Protein AF-A0AA38PSG7-F1 (afdb_monomer_lite)

Foldseek 3Di:
DQDADDCVPVVCQQAAQNPPPPDVQFFPQDWDAQDVVVVRDIDTDGFTRHPQGVQCRDDDDDDPGRVSYHDVDDDPDDQVVQVVVCVVVVHCCSGPVNCQVVQQQAFAEDEDPVNDDCVPQDDPVSGHRHHDDYDYGDPDPPPDPDPDDD

InterPro domains:
  IPR012132 Glucose-methanol-choline oxidoreductase [PTHR11552] (15-138)
  IPR036188 FAD/NAD(P)-binding domain superfamily [G3DSA:3.50.50.60] (9-109)
  IPR036188 FAD/NAD(P)-binding domain superfamily [SSF51905] (22-139)

Organism: NCBI:txid2804962

Structure (mmCIF, N/CA/C/O backbone):
data_AF-A0AA38PSG7-F1
#
_entry.id   AF-A0AA38PSG7-F1
#
loop_
_atom_site.group_PDB
_atom_site.id
_atom_site.type_symbol
_atom_site.label_atom_id
_atom_site.label_alt_id
_atom_site.label_comp_id
_atom_site.label_asym_id
_atom_site.label_entity_id
_atom_site.label_seq_id
_atom_site.pdbx_PDB_ins_code
_atom_site.Cartn_x
_atom_site.Cartn_y
_atom_site.Cartn_z
_atom_site.occupancy
_atom_site.B_iso_or_equiv
_atom_site.auth_seq_id
_atom_site.auth_comp_id
_atom_site.auth_asym_id
_atom_site.auth_atom_id
_atom_site.pdbx_PDB_model_num
ATOM 1 N N . MET A 1 1 ? -14.609 24.361 10.067 1.00 33.38 1 MET A N 1
ATOM 2 C CA . MET A 1 1 ? -13.670 24.817 9.022 1.00 33.38 1 MET A CA 1
ATOM 3 C C . MET A 1 1 ? -12.431 23.938 9.115 1.00 33.38 1 MET A C 1
ATOM 5 O O . MET A 1 1 ? -11.742 24.014 10.121 1.00 33.38 1 MET A O 1
ATOM 9 N N . ILE A 1 2 ? -12.222 23.025 8.164 1.00 42.72 2 ILE A N 1
ATOM 10 C CA . ILE A 1 2 ? -11.020 22.176 8.109 1.00 42.72 2 ILE A CA 1
ATOM 11 C C . ILE A 1 2 ? -9.947 23.012 7.408 1.00 42.72 2 ILE A C 1
ATOM 13 O O . ILE A 1 2 ? -10.108 23.338 6.235 1.00 42.72 2 ILE A O 1
ATOM 17 N N . ILE A 1 3 ? -8.906 23.420 8.132 1.00 49.81 3 ILE A N 1
ATOM 18 C CA . ILE A 1 3 ? -7.758 24.120 7.546 1.00 49.81 3 ILE A CA 1
ATOM 19 C C . ILE A 1 3 ? -6.796 23.039 7.056 1.00 49.81 3 ILE A C 1
ATOM 21 O O . ILE A 1 3 ? -6.214 22.320 7.862 1.00 49.81 3 ILE A O 1
ATOM 25 N N . VAL A 1 4 ? -6.675 22.895 5.738 1.00 54.28 4 VAL A N 1
ATOM 26 C CA . VAL A 1 4 ? -5.640 22.063 5.114 1.00 54.28 4 VAL A CA 1
ATOM 27 C C . VAL A 1 4 ? -4.431 22.960 4.873 1.00 54.28 4 VAL A C 1
ATOM 29 O O . VAL A 1 4 ? -4.540 23.957 4.158 1.00 54.28 4 VAL A O 1
ATOM 32 N N . CYS A 1 5 ? -3.295 22.639 5.489 1.00 54.25 5 CYS A N 1
ATOM 33 C CA . CYS A 1 5 ? -2.063 23.407 5.313 1.00 54.25 5 CYS A CA 1
ATOM 34 C C . CYS A 1 5 ? -1.356 23.018 4.003 1.00 54.25 5 CYS A C 1
ATOM 36 O O . CYS A 1 5 ? -1.289 21.838 3.650 1.00 54.25 5 CYS A O 1
ATOM 38 N N . SER A 1 6 ? -0.810 24.016 3.299 1.00 60.75 6 SER A N 1
ATOM 39 C CA . SER A 1 6 ? 0.102 23.807 2.167 1.00 60.75 6 SER A CA 1
ATOM 40 C C . SER A 1 6 ? 1.464 23.315 2.666 1.00 60.75 6 SER A C 1
ATOM 42 O O . SER A 1 6 ? 1.925 23.730 3.729 1.00 60.75 6 SER A O 1
ATOM 44 N N . ASN A 1 7 ? 2.102 22.439 1.894 1.00 59.03 7 ASN A N 1
ATOM 45 C CA . ASN A 1 7 ? 3.434 21.886 2.147 1.00 59.03 7 ASN A CA 1
ATOM 46 C C . ASN A 1 7 ? 4.553 22.616 1.379 1.00 59.03 7 ASN A C 1
ATOM 48 O O . ASN A 1 7 ? 5.682 22.135 1.355 1.00 59.03 7 ASN A O 1
ATOM 52 N N . ILE A 1 8 ? 4.258 23.749 0.732 1.00 63.34 8 ILE A N 1
ATOM 53 C CA . ILE A 1 8 ? 5.273 24.564 0.048 1.00 63.34 8 ILE A CA 1
ATOM 54 C C . ILE A 1 8 ? 6.300 25.060 1.084 1.00 63.34 8 ILE A C 1
ATOM 56 O O . ILE A 1 8 ? 5.920 25.577 2.135 1.00 63.34 8 ILE A O 1
ATOM 60 N N . ASP A 1 9 ? 7.589 24.868 0.789 1.00 60.31 9 ASP A N 1
ATOM 61 C CA . ASP A 1 9 ? 8.744 25.249 1.622 1.00 60.31 9 ASP A CA 1
ATOM 62 C C . ASP A 1 9 ? 8.812 24.582 3.013 1.00 60.31 9 ASP A C 1
ATOM 64 O O . ASP A 1 9 ? 9.415 25.097 3.962 1.00 60.31 9 ASP A O 1
ATOM 68 N N . ALA A 1 10 ? 8.228 23.391 3.158 1.00 61.97 10 ALA A N 1
ATOM 69 C CA . ALA A 1 10 ? 8.160 22.669 4.422 1.00 61.97 10 ALA A CA 1
ATOM 70 C C . ALA A 1 10 ? 9.345 21.701 4.637 1.00 61.97 10 ALA A C 1
ATOM 72 O O . ALA A 1 10 ? 9.156 20.548 5.006 1.00 61.97 10 ALA A O 1
ATOM 73 N N . PHE A 1 11 ? 10.589 22.189 4.538 1.00 63.28 11 PHE A N 1
ATOM 74 C CA . PHE A 1 11 ? 11.830 21.386 4.641 1.00 63.28 11 PHE A CA 1
ATOM 75 C C . PHE A 1 11 ? 11.847 20.337 5.774 1.00 63.28 11 PHE A C 1
ATOM 77 O O . PHE A 1 11 ? 12.351 19.228 5.611 1.00 63.28 11 PHE A O 1
ATOM 84 N N . GLY A 1 12 ? 11.268 20.678 6.932 1.00 58.16 12 GLY A N 1
ATOM 85 C CA . GLY A 1 12 ? 11.185 19.797 8.099 1.00 58.16 12 GLY A CA 1
ATOM 86 C C . GLY A 1 12 ? 10.348 18.524 7.913 1.00 58.16 12 GLY A C 1
ATOM 87 O O . GLY A 1 12 ? 10.485 17.611 8.721 1.00 58.16 12 GLY A O 1
ATOM 88 N N . ILE A 1 13 ? 9.487 18.457 6.895 1.00 58.81 13 ILE A N 1
ATOM 89 C CA . ILE A 1 13 ? 8.680 17.276 6.543 1.00 58.81 13 ILE A CA 1
ATOM 90 C C . ILE A 1 13 ? 9.072 16.668 5.185 1.00 58.81 13 ILE A C 1
ATOM 92 O O . ILE A 1 13 ? 8.687 15.534 4.912 1.00 58.81 13 ILE A O 1
ATOM 96 N N . ASP A 1 14 ? 9.874 17.375 4.383 1.00 61.50 14 ASP A N 1
ATOM 97 C CA . ASP A 1 14 ? 10.278 16.959 3.029 1.00 61.50 14 ASP A CA 1
ATOM 98 C C . ASP A 1 14 ? 11.468 15.997 3.043 1.00 61.50 14 ASP A C 1
ATOM 100 O O . ASP A 1 14 ? 11.605 15.132 2.178 1.00 61.50 14 ASP A O 1
ATOM 104 N N . VAL A 1 15 ? 12.354 16.153 4.028 1.00 58.31 15 VAL A N 1
ATOM 105 C CA . VAL A 1 15 ? 13.568 15.344 4.135 1.00 58.31 15 VAL A CA 1
ATOM 106 C C . VAL A 1 15 ? 13.255 14.041 4.881 1.00 58.31 15 VAL A C 1
ATOM 108 O O . VAL A 1 15 ? 12.799 14.080 6.030 1.00 58.31 15 VAL A O 1
ATOM 111 N N . PRO A 1 16 ? 13.535 12.869 4.283 1.00 56.59 16 PRO A N 1
ATOM 112 C CA . PRO A 1 16 ? 13.256 11.598 4.927 1.00 56.59 16 PRO A CA 1
ATOM 113 C C . PRO A 1 16 ? 14.110 11.467 6.188 1.00 56.59 16 PRO A C 1
ATOM 115 O O . PRO A 1 16 ? 15.291 11.811 6.189 1.00 56.59 16 PRO A O 1
ATOM 118 N N . PHE A 1 17 ? 13.506 10.955 7.265 1.00 55.59 17 PHE A N 1
ATOM 119 C CA . PHE A 1 17 ? 14.138 10.760 8.581 1.00 55.59 17 PHE A CA 1
ATOM 120 C C . PHE A 1 17 ? 14.467 12.042 9.376 1.00 55.59 17 PHE A C 1
ATOM 122 O O . PHE A 1 17 ? 14.934 11.955 10.511 1.00 55.59 17 PHE A O 1
ATOM 129 N N . PHE A 1 18 ? 14.206 13.235 8.836 1.00 52.75 18 PHE A N 1
ATOM 130 C CA . PHE A 1 18 ? 14.537 14.505 9.501 1.00 52.75 18 PHE A CA 1
ATOM 131 C C . PHE A 1 18 ? 13.458 14.990 10.483 1.00 52.75 18 PHE A C 1
ATOM 133 O O . PHE A 1 18 ? 13.639 15.932 11.252 1.00 52.75 18 PHE A O 1
ATOM 140 N N . SER A 1 19 ? 12.312 14.331 10.476 1.00 54.03 19 SER A N 1
ATOM 141 C CA . SER A 1 19 ? 11.054 14.936 10.867 1.00 54.03 19 SER A CA 1
ATOM 142 C C . SER A 1 19 ? 10.486 14.393 12.181 1.00 54.03 19 SER A C 1
ATOM 144 O O . SER A 1 19 ? 9.352 14.686 12.540 1.00 54.03 19 SER A O 1
ATOM 146 N N . LEU A 1 20 ? 11.312 13.691 12.969 1.00 55.38 20 LEU A N 1
ATOM 147 C CA . LEU A 1 20 ? 10.991 13.222 14.330 1.00 55.38 20 LEU A CA 1
ATOM 148 C C . LEU A 1 20 ? 10.471 14.336 15.266 1.00 55.38 20 LEU A C 1
ATOM 150 O O . LEU A 1 20 ? 9.912 14.040 16.317 1.00 55.38 20 LEU A O 1
ATOM 154 N N . ASN A 1 21 ? 10.636 15.602 14.872 1.00 56.78 21 ASN A N 1
ATOM 155 C CA . ASN A 1 21 ? 10.037 16.778 15.489 1.00 56.78 21 ASN A CA 1
ATOM 156 C C . ASN A 1 21 ? 9.062 17.464 14.513 1.00 56.78 21 ASN A C 1
ATOM 158 O O . ASN A 1 21 ? 9.389 18.485 13.901 1.00 56.78 21 ASN A O 1
ATOM 162 N N . ILE A 1 22 ? 7.858 16.902 14.362 1.00 60.88 22 ILE A N 1
ATOM 163 C CA . ILE A 1 22 ? 6.789 17.502 13.548 1.00 60.88 22 ILE A CA 1
ATOM 164 C C . ILE A 1 22 ? 6.355 18.817 14.185 1.00 60.88 22 ILE A C 1
ATOM 166 O O . ILE A 1 22 ? 6.029 18.874 15.371 1.00 60.88 22 ILE A O 1
ATOM 170 N N . LYS A 1 23 ? 6.316 19.888 13.390 1.00 63.47 23 LYS A N 1
ATOM 171 C CA . LYS A 1 23 ? 5.741 21.152 13.852 1.00 63.47 23 LYS A CA 1
ATOM 172 C C . LYS A 1 23 ? 4.224 20.983 14.046 1.00 63.47 23 LYS A C 1
ATOM 174 O O . LYS A 1 23 ? 3.585 20.446 13.144 1.00 63.47 23 LYS A O 1
ATOM 179 N N . PRO A 1 24 ? 3.620 21.517 15.126 1.00 66.19 24 PRO A N 1
ATOM 180 C CA . PRO A 1 24 ? 2.178 21.392 15.390 1.00 66.19 24 PRO A CA 1
ATOM 181 C C . PRO A 1 24 ? 1.271 21.856 14.243 1.00 66.19 24 PRO A C 1
ATOM 183 O O . PRO A 1 24 ? 0.142 21.412 14.122 1.00 66.19 24 PRO A O 1
ATOM 186 N N . GLN A 1 25 ? 1.771 22.732 13.371 1.00 66.38 25 GLN A N 1
ATOM 187 C CA . GLN A 1 25 ? 1.076 23.210 12.171 1.00 66.38 25 GLN A CA 1
ATOM 188 C C . GLN A 1 25 ? 0.803 22.131 11.102 1.00 66.38 25 GLN A C 1
ATOM 190 O O . GLN A 1 25 ? 0.002 22.368 10.198 1.00 66.38 25 GLN A O 1
ATOM 195 N N . TYR A 1 26 ? 1.481 20.981 11.178 1.00 64.25 26 TYR A N 1
ATOM 196 C CA . TYR A 1 26 ? 1.345 19.863 10.239 1.00 64.25 26 TYR A CA 1
ATOM 197 C C . TYR A 1 26 ? 0.788 18.597 10.894 1.00 64.25 26 TYR A C 1
ATOM 199 O O . TYR A 1 26 ? 0.710 17.568 10.226 1.00 64.25 26 TYR A O 1
ATOM 207 N N . ASP A 1 27 ? 0.419 18.659 12.175 1.00 65.62 27 ASP A N 1
ATOM 208 C CA . ASP A 1 27 ? -0.130 17.547 12.947 1.00 65.62 27 ASP A CA 1
ATOM 209 C C . ASP A 1 27 ? -1.501 17.944 13.506 1.00 65.62 27 ASP A C 1
ATOM 211 O O . ASP A 1 27 ? -1.707 19.060 13.976 1.00 65.62 27 ASP A O 1
ATOM 215 N N . TRP A 1 28 ? -2.445 17.009 13.507 1.00 68.62 28 TRP A N 1
ATOM 216 C CA . TRP A 1 28 ? -3.745 17.184 14.152 1.00 68.62 28 TRP A CA 1
ATOM 217 C C . TRP A 1 28 ? -3.642 17.242 15.680 1.00 68.62 28 TRP A C 1
ATOM 219 O O . TRP A 1 28 ? -4.623 17.578 16.343 1.00 68.62 28 TRP A O 1
ATOM 229 N N . ASN A 1 29 ? -2.466 16.926 16.238 1.00 72.00 29 ASN A N 1
ATOM 230 C CA . ASN A 1 29 ? -2.164 16.981 17.667 1.00 72.00 29 ASN A CA 1
ATOM 231 C C . ASN A 1 29 ? -3.144 16.140 18.504 1.00 72.00 29 ASN A C 1
ATOM 233 O O . ASN A 1 29 ? -3.594 16.534 19.584 1.00 72.00 29 ASN A O 1
ATOM 237 N N . TYR A 1 30 ? -3.512 14.966 17.985 1.00 71.06 30 TYR A N 1
ATOM 238 C CA . TYR A 1 30 ? -4.359 14.047 18.725 1.00 71.06 30 TYR A CA 1
ATOM 239 C C . TYR A 1 30 ? -3.587 13.431 19.882 1.00 71.06 30 TYR A C 1
ATOM 241 O O . TYR A 1 30 ? -2.430 13.030 19.761 1.00 71.06 30 TYR A O 1
ATOM 249 N N . THR A 1 31 ? -4.265 13.290 21.012 1.00 78.62 31 THR A N 1
ATOM 250 C CA . THR A 1 31 ? -3.751 12.565 22.167 1.00 78.62 31 THR A CA 1
ATOM 251 C C . THR A 1 31 ? -4.672 11.398 22.463 1.00 78.62 31 THR A C 1
ATOM 253 O O . THR A 1 31 ? -5.893 11.483 22.320 1.00 78.62 31 THR A O 1
ATOM 256 N N . SER A 1 32 ? -4.090 10.258 22.832 1.00 81.38 32 SER A N 1
ATOM 257 C CA . SER A 1 32 ? -4.907 9.147 23.301 1.00 81.38 32 SER A CA 1
ATOM 258 C C . SER A 1 32 ? -5.531 9.491 24.645 1.00 81.38 32 SER A C 1
ATOM 260 O O . SER A 1 32 ? -4.924 10.187 25.460 1.00 81.38 32 SER A O 1
ATOM 262 N N . THR A 1 33 ? -6.680 8.890 24.936 1.00 88.38 33 THR A N 1
ATOM 263 C CA . THR A 1 33 ? -7.198 8.854 26.303 1.00 88.38 33 THR A CA 1
ATOM 264 C C . THR A 1 33 ? -6.200 8.170 27.245 1.00 88.38 33 THR A C 1
ATOM 266 O O . THR A 1 33 ? -5.274 7.465 26.818 1.00 88.38 33 THR A O 1
ATOM 269 N N . VAL A 1 34 ? -6.374 8.406 28.544 1.00 88.06 34 VAL A N 1
ATOM 270 C CA . VAL A 1 34 ? -5.565 7.801 29.604 1.00 88.06 34 VAL A CA 1
ATOM 271 C C . VAL A 1 34 ? -5.705 6.280 29.552 1.00 88.06 34 VAL A C 1
ATOM 273 O O . VAL A 1 34 ? -6.804 5.742 29.683 1.00 88.06 34 VAL A O 1
ATOM 276 N N . ARG A 1 35 ? -4.586 5.570 29.374 1.00 75.62 35 ARG A N 1
ATOM 277 C CA . ARG A 1 35 ? -4.578 4.103 29.294 1.00 75.62 35 ARG A CA 1
ATOM 278 C C . ARG A 1 35 ? -4.034 3.488 30.577 1.00 75.62 35 ARG A C 1
ATOM 280 O O . ARG A 1 35 ? -2.850 3.626 30.886 1.00 75.62 35 ARG A O 1
ATOM 287 N N . LYS A 1 36 ? -4.875 2.725 31.285 1.00 84.62 36 LYS A N 1
ATOM 288 C CA . LYS A 1 36 ? -4.490 2.005 32.516 1.00 84.62 36 LYS A CA 1
ATOM 289 C C . LYS A 1 36 ? -3.309 1.054 32.296 1.00 84.62 36 LYS A C 1
ATOM 291 O O . LYS A 1 36 ? -2.400 1.014 33.115 1.00 84.62 36 LYS A O 1
ATOM 296 N N . GLY A 1 37 ? -3.270 0.376 31.146 1.00 85.06 37 GLY A N 1
ATOM 297 C CA . GLY A 1 37 ? -2.166 -0.511 30.753 1.00 85.06 37 GLY A CA 1
ATOM 298 C C . GLY A 1 37 ? -0.836 0.194 30.449 1.00 85.06 37 GLY A C 1
ATOM 299 O O . GLY A 1 37 ? 0.165 -0.477 30.239 1.00 85.06 37 GLY A O 1
ATOM 300 N N . LEU A 1 38 ? -0.803 1.531 30.431 1.00 84.75 38 LEU A N 1
ATOM 301 C CA . LEU A 1 38 ? 0.407 2.334 30.224 1.00 84.75 38 LEU A CA 1
ATOM 302 C C . LEU A 1 38 ? 0.690 3.254 31.423 1.00 84.75 38 LEU A C 1
ATOM 304 O O . LEU A 1 38 ? 1.233 4.345 31.249 1.00 84.75 38 LEU A O 1
ATOM 308 N N . ASN A 1 39 ? 0.348 2.819 32.641 1.00 86.12 39 ASN A N 1
ATOM 309 C CA . ASN A 1 39 ? 0.477 3.597 33.884 1.00 86.12 39 ASN A CA 1
ATOM 310 C C . ASN A 1 39 ? -0.305 4.918 33.846 1.00 86.12 39 ASN A C 1
ATOM 312 O O . ASN A 1 39 ? 0.205 5.956 34.254 1.00 86.12 39 ASN A O 1
ATOM 316 N N . ASN A 1 40 ? -1.533 4.888 33.317 1.00 86.94 40 ASN A N 1
ATOM 317 C CA . ASN A 1 40 ? -2.394 6.066 33.172 1.00 86.94 40 ASN A CA 1
ATOM 318 C C . ASN A 1 40 ? -1.743 7.219 32.381 1.00 86.94 40 ASN A C 1
ATOM 320 O O . ASN A 1 40 ? -2.047 8.389 32.607 1.00 86.94 40 ASN A O 1
ATOM 324 N N . ARG A 1 41 ? -0.860 6.899 31.430 1.00 82.38 41 ARG A N 1
ATOM 325 C CA . ARG A 1 41 ? -0.267 7.890 30.529 1.00 82.38 41 ARG A CA 1
ATOM 326 C C . ARG A 1 41 ? -1.148 8.136 29.309 1.00 82.38 41 ARG A C 1
ATOM 328 O O . ARG A 1 41 ? -1.906 7.265 28.871 1.00 82.38 41 ARG A O 1
ATOM 335 N N . THR A 1 42 ? -1.006 9.335 28.762 1.00 80.81 42 THR A N 1
ATOM 336 C CA . THR A 1 42 ? -1.503 9.728 27.443 1.00 80.81 42 THR A CA 1
ATOM 337 C C . THR A 1 42 ? -0.332 9.753 26.471 1.00 80.81 42 THR A C 1
ATOM 339 O O . THR A 1 42 ? 0.749 10.233 26.815 1.00 80.81 42 THR A O 1
ATOM 342 N N . ASN A 1 43 ? -0.540 9.265 25.252 1.00 77.69 43 ASN A N 1
ATOM 343 C CA . ASN A 1 43 ? 0.479 9.273 24.208 1.00 77.69 43 ASN A CA 1
ATOM 344 C C . ASN A 1 43 ? -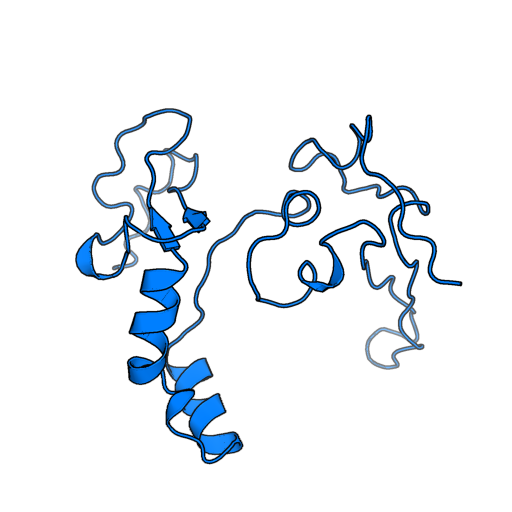0.012 10.109 23.021 1.00 77.69 43 ASN A C 1
ATOM 346 O O . ASN A 1 43 ? -1.194 10.002 22.672 1.00 77.69 43 ASN A O 1
ATOM 350 N N . PRO A 1 44 ? 0.865 10.904 22.387 1.00 70.12 44 PRO A N 1
ATOM 351 C CA . PRO A 1 44 ? 0.520 11.585 21.148 1.00 70.12 44 PRO A CA 1
ATOM 352 C C . PRO A 1 44 ? 0.231 10.555 20.048 1.00 70.12 44 PRO A C 1
ATOM 354 O O . PRO A 1 44 ? 0.934 9.551 19.911 1.00 70.12 44 PRO A O 1
ATOM 357 N N . ILE A 1 45 ? -0.829 10.797 19.281 1.00 72.44 45 ILE A N 1
ATOM 358 C CA . ILE A 1 45 ? -1.198 10.047 18.082 1.00 72.44 45 ILE A CA 1
ATOM 359 C C . ILE A 1 45 ? -0.918 10.971 16.900 1.00 72.44 45 ILE A C 1
ATOM 361 O O . ILE A 1 45 ? -1.765 11.772 16.514 1.00 72.44 45 ILE A O 1
ATOM 365 N N . MET A 1 46 ? 0.278 10.842 16.331 1.00 66.94 46 MET A N 1
ATOM 366 C CA . MET A 1 46 ? 0.694 11.647 15.183 1.00 66.94 46 MET A CA 1
ATOM 367 C C . MET A 1 46 ? -0.231 11.368 13.987 1.00 66.94 46 MET A C 1
ATOM 369 O O . MET A 1 46 ? -0.419 10.210 13.578 1.00 66.94 46 MET A O 1
ATOM 373 N N . ARG A 1 47 ? -0.840 12.422 13.442 1.00 67.12 47 ARG A N 1
ATOM 374 C CA . ARG A 1 47 ? -1.713 12.393 12.263 1.00 67.12 47 ARG A CA 1
ATOM 375 C C . ARG A 1 47 ? -1.519 13.681 11.493 1.00 67.12 47 ARG A C 1
ATOM 377 O O . ARG A 1 47 ? -1.870 14.742 11.982 1.00 67.12 47 ARG A O 1
ATOM 384 N N . GLY A 1 48 ? -1.026 13.609 10.265 1.00 63.50 48 GLY A N 1
ATOM 385 C CA . GLY A 1 48 ? -0.767 14.849 9.553 1.00 63.50 48 GLY A CA 1
ATOM 386 C C . GLY A 1 48 ? -2.020 15.550 9.017 1.00 63.50 48 GLY A C 1
ATOM 387 O O . GLY A 1 48 ? -3.006 14.910 8.641 1.00 63.50 48 GLY A O 1
ATOM 388 N N . SER A 1 49 ? -1.955 16.878 8.959 1.00 63.31 49 SER A N 1
ATOM 389 C CA . SER A 1 49 ? -3.045 17.782 8.562 1.00 63.31 49 SER A CA 1
ATOM 390 C C . SER A 1 49 ? -2.762 18.546 7.259 1.00 63.31 49 SER A C 1
ATOM 392 O O . SER A 1 49 ? -3.136 19.711 7.106 1.00 63.31 49 SER A O 1
ATOM 394 N N . ILE A 1 50 ? -2.089 17.898 6.305 1.00 62.28 50 ILE A N 1
ATOM 395 C CA . ILE A 1 50 ? -1.773 18.470 4.983 1.00 62.28 50 ILE A CA 1
ATOM 396 C C . ILE A 1 50 ? -2.513 17.714 3.865 1.00 62.28 50 ILE A C 1
ATOM 398 O O . ILE A 1 50 ? -3.086 16.642 4.079 1.00 62.28 50 ILE A O 1
ATOM 402 N N . LEU A 1 51 ? -2.532 18.275 2.659 1.00 57.34 51 LEU A N 1
ATOM 403 C CA . LEU A 1 51 ? -3.210 17.668 1.513 1.00 57.34 51 LEU A CA 1
ATOM 404 C C . LEU A 1 51 ? -2.602 16.291 1.168 1.00 57.34 51 LEU A C 1
ATOM 406 O O . LEU A 1 51 ? -1.387 16.154 1.082 1.00 57.34 51 LEU A O 1
ATOM 410 N N . GLY A 1 52 ? -3.455 15.275 0.986 1.00 58.03 52 GLY A N 1
ATOM 411 C CA . GLY A 1 52 ? -3.051 13.884 0.717 1.00 58.03 52 GLY A CA 1
ATOM 412 C C . GLY A 1 52 ? -2.891 13.000 1.963 1.00 58.03 52 GLY A C 1
ATOM 413 O O . GLY A 1 52 ? -2.667 11.804 1.859 1.00 58.03 52 GLY A O 1
ATOM 414 N N . VAL A 1 53 ? -3.027 13.524 3.179 1.00 48.44 53 VAL A N 1
ATOM 415 C CA . VAL A 1 53 ? -2.415 12.847 4.338 1.00 48.44 53 VAL A CA 1
ATOM 416 C C . VAL A 1 53 ? -3.343 12.008 5.210 1.00 48.44 53 VAL A C 1
ATOM 418 O O . VAL A 1 53 ? -2.862 11.190 5.997 1.00 48.44 53 VAL A O 1
ATOM 421 N N . SER A 1 54 ? -4.659 12.044 4.997 1.00 45.00 54 SER A N 1
ATOM 422 C CA . SER A 1 54 ? -5.580 11.107 5.667 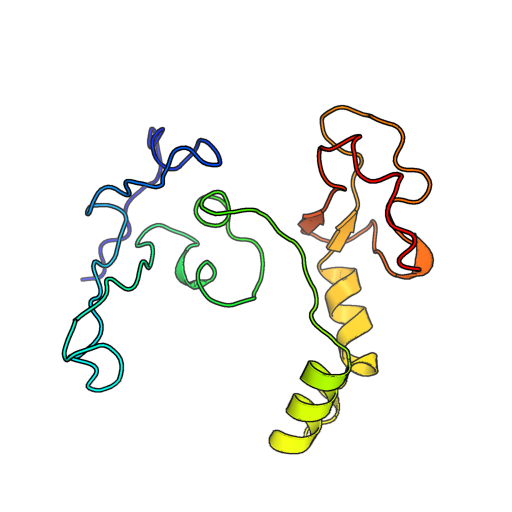1.00 45.00 54 SER A CA 1
ATOM 423 C C . SER A 1 54 ? -5.255 9.630 5.374 1.00 45.00 54 SER A C 1
ATOM 425 O O . SER A 1 54 ? -5.579 8.764 6.182 1.00 45.00 54 SER A O 1
ATOM 427 N N . ILE A 1 55 ? -4.542 9.349 4.277 1.00 36.78 55 ILE A N 1
ATOM 428 C CA . ILE A 1 55 ? -4.089 8.011 3.862 1.00 36.78 55 ILE A CA 1
ATOM 429 C C . ILE A 1 55 ? -2.727 7.618 4.489 1.00 36.78 55 ILE A C 1
ATOM 431 O O . ILE A 1 55 ? -2.299 6.473 4.432 1.00 36.78 55 ILE A O 1
ATOM 435 N N . SER A 1 56 ? -2.054 8.541 5.183 1.00 36.03 56 SER A N 1
ATOM 436 C CA . SER A 1 56 ? -0.671 8.393 5.670 1.00 36.03 56 SER A CA 1
ATOM 437 C C . SER A 1 56 ? -0.530 7.741 7.055 1.00 36.03 56 SER A C 1
ATOM 439 O O . SER A 1 56 ? 0.551 7.757 7.639 1.00 36.03 56 SER A O 1
ATOM 441 N N . SER A 1 57 ? -1.607 7.200 7.630 1.00 33.31 57 SER A N 1
ATOM 442 C CA . SER A 1 57 ? -1.574 6.627 8.986 1.00 33.31 57 SER A CA 1
ATOM 443 C C . SER A 1 57 ? -2.175 5.229 9.119 1.00 33.31 57 SER A C 1
ATOM 445 O O . SER A 1 57 ? -2.253 4.684 10.223 1.00 33.31 57 SER A O 1
ATOM 447 N N . SER A 1 58 ? -2.598 4.633 8.003 1.00 29.38 58 SER A N 1
ATOM 448 C CA . SER A 1 58 ? -3.111 3.266 7.925 1.00 29.38 58 SER A CA 1
ATOM 449 C C . SER A 1 58 ? -2.989 2.770 6.483 1.00 29.38 58 SER A C 1
ATOM 451 O O . SER A 1 58 ? -3.798 3.141 5.647 1.00 29.38 58 SER A O 1
ATOM 453 N N . PHE A 1 59 ? -1.956 1.964 6.222 1.00 34.44 59 PHE A N 1
ATOM 454 C CA . PHE A 1 59 ? -1.874 0.880 5.227 1.00 34.44 59 PHE A CA 1
ATOM 455 C C . PHE A 1 59 ? -2.379 1.057 3.783 1.00 34.44 59 PHE A C 1
ATOM 457 O O . PHE A 1 59 ? -2.394 0.066 3.061 1.00 34.44 59 PHE A O 1
ATOM 464 N N . LEU A 1 60 ? -2.721 2.248 3.297 1.00 30.30 60 LEU A N 1
ATOM 465 C CA . LEU A 1 60 ? -3.161 2.412 1.913 1.00 30.30 60 LEU A CA 1
ATOM 466 C C . LEU A 1 60 ? -2.426 3.555 1.216 1.00 30.30 60 LEU A C 1
ATOM 468 O O . LEU A 1 60 ? -2.323 4.664 1.718 1.00 30.30 60 LEU A O 1
ATOM 472 N N . SER A 1 61 ? -1.910 3.211 0.039 1.00 32.47 61 SER A N 1
ATOM 473 C CA . SER A 1 61 ? -1.726 4.049 -1.142 1.00 32.47 61 SER A CA 1
ATOM 474 C C . SER A 1 61 ? -1.252 5.486 -0.934 1.00 32.47 61 SER A C 1
ATOM 476 O O . SER A 1 61 ? -2.014 6.396 -0.617 1.00 32.47 61 SER A O 1
ATOM 478 N N . GLN A 1 62 ? 0.024 5.680 -1.261 1.00 40.50 62 GLN A N 1
ATOM 479 C CA . GLN A 1 62 ? 0.510 6.791 -2.074 1.00 40.50 62 GLN A CA 1
ATOM 480 C C . GLN A 1 62 ? -0.257 8.102 -1.944 1.00 40.50 62 GLN A C 1
ATOM 482 O O . GLN A 1 62 ? -1.107 8.484 -2.746 1.00 40.50 62 GLN A O 1
ATOM 487 N N . SER A 1 63 ? 0.128 8.865 -0.946 1.00 34.06 63 SER A N 1
ATOM 488 C CA . SER A 1 63 ? -0.012 10.300 -1.036 1.00 34.06 63 SER A CA 1
ATOM 489 C C . SER A 1 63 ? 1.296 10.892 -0.577 1.00 34.06 63 SER A C 1
ATOM 491 O O . SER A 1 63 ? 1.795 10.616 0.520 1.00 34.06 63 SER A O 1
ATOM 493 N N . TYR A 1 64 ? 1.891 11.587 -1.539 1.00 39.62 64 TYR A N 1
ATOM 494 C CA . TYR A 1 64 ? 3.112 12.355 -1.440 1.00 39.62 64 TYR A CA 1
ATOM 495 C C . TYR A 1 64 ? 3.121 13.147 -0.119 1.00 39.62 64 TYR A C 1
ATOM 497 O O . TYR A 1 64 ? 2.094 13.663 0.311 1.00 39.62 64 TYR A O 1
ATOM 505 N N . PHE A 1 65 ? 4.300 13.231 0.494 1.00 40.56 65 PHE A N 1
ATOM 506 C CA . PHE A 1 65 ? 4.705 14.129 1.586 1.00 40.56 65 PHE A CA 1
ATOM 507 C C . PHE A 1 65 ? 4.658 13.689 3.054 1.00 40.56 65 PHE A C 1
ATOM 509 O O . PHE A 1 65 ? 5.550 14.122 3.772 1.00 40.56 65 PHE A O 1
ATOM 516 N N . LEU A 1 66 ? 3.773 12.807 3.542 1.00 36.22 66 LEU A N 1
ATOM 517 C CA . LEU A 1 66 ? 3.885 12.346 4.953 1.00 36.22 66 LEU A CA 1
ATOM 518 C C . LEU A 1 66 ? 4.170 10.860 5.166 1.00 36.22 66 LEU A C 1
ATOM 520 O O . LEU A 1 66 ? 4.562 10.467 6.262 1.00 36.22 66 LEU A O 1
ATOM 524 N N . ASN A 1 67 ? 4.159 10.051 4.107 1.00 36.78 67 ASN A N 1
ATOM 525 C CA . ASN A 1 67 ? 4.762 8.713 4.148 1.00 36.78 67 ASN A CA 1
ATOM 526 C C . ASN A 1 67 ? 6.306 8.755 4.074 1.00 36.78 67 ASN A C 1
ATOM 528 O O . ASN A 1 67 ? 6.966 7.751 4.329 1.00 36.78 67 ASN A O 1
ATOM 532 N N . PHE A 1 68 ? 6.903 9.924 3.794 1.00 41.06 68 PHE A N 1
ATOM 533 C CA . PHE A 1 68 ? 8.361 10.150 3.843 1.00 41.06 68 PHE A CA 1
ATOM 534 C C . PHE A 1 68 ? 8.936 10.109 5.271 1.00 41.06 68 PHE A C 1
ATOM 536 O O . PHE A 1 68 ? 10.147 10.114 5.487 1.00 41.06 68 PHE A O 1
ATOM 543 N N . HIS A 1 69 ? 8.049 10.066 6.259 1.00 50.31 69 HIS A N 1
ATOM 544 C CA . HIS A 1 69 ? 8.317 10.567 7.589 1.00 50.31 69 HIS A CA 1
ATOM 545 C C . HIS A 1 69 ? 8.850 9.500 8.562 1.00 50.31 69 HIS A C 1
ATOM 547 O O . HIS A 1 69 ? 9.566 9.850 9.492 1.00 50.31 69 HIS A O 1
ATOM 553 N N . LEU A 1 70 ? 8.584 8.201 8.334 1.00 46.22 70 LEU A N 1
ATOM 554 C CA . LEU A 1 70 ? 9.106 7.085 9.154 1.00 46.22 70 LEU A CA 1
ATOM 555 C C . LEU A 1 70 ? 9.328 5.774 8.370 1.00 46.22 70 LEU A C 1
ATOM 557 O O . LEU A 1 70 ? 9.048 4.679 8.853 1.00 46.22 70 LEU A O 1
ATOM 561 N N . GLY A 1 71 ? 9.900 5.874 7.171 1.00 54.59 71 GLY A N 1
ATOM 562 C CA . GLY A 1 71 ? 10.305 4.706 6.392 1.00 54.59 71 GLY A CA 1
ATOM 563 C C . GLY A 1 71 ? 9.237 4.285 5.395 1.00 54.59 71 GLY A C 1
ATOM 564 O O . GLY A 1 71 ? 8.220 3.690 5.740 1.00 54.59 71 GLY A O 1
ATOM 565 N N . MET A 1 72 ? 9.518 4.590 4.132 1.00 63.91 72 MET A N 1
ATOM 566 C CA . MET A 1 72 ? 8.735 4.209 2.960 1.00 63.91 72 MET A CA 1
ATOM 567 C C . MET A 1 72 ? 8.852 2.697 2.716 1.00 63.91 72 MET A C 1
ATOM 569 O O . MET A 1 72 ? 9.461 2.247 1.748 1.00 63.91 72 MET A O 1
ATOM 573 N N . PHE A 1 73 ? 8.336 1.903 3.650 1.00 69.25 73 PHE A N 1
ATOM 574 C CA . PHE A 1 73 ? 8.308 0.454 3.553 1.00 69.25 73 PHE A CA 1
ATOM 575 C C . PHE A 1 73 ? 7.061 0.041 2.788 1.00 69.25 73 PHE A C 1
ATOM 577 O O . PHE A 1 73 ? 5.940 0.170 3.278 1.00 69.25 73 PHE A O 1
ATOM 584 N N . TYR A 1 74 ? 7.262 -0.483 1.587 1.00 75.06 74 TYR A N 1
ATOM 585 C CA . TYR A 1 74 ? 6.205 -1.172 0.875 1.00 75.06 74 TYR A CA 1
ATOM 586 C C . TYR A 1 74 ? 6.129 -2.612 1.393 1.00 75.06 74 TYR A C 1
ATOM 588 O O . TYR A 1 74 ? 7.028 -3.417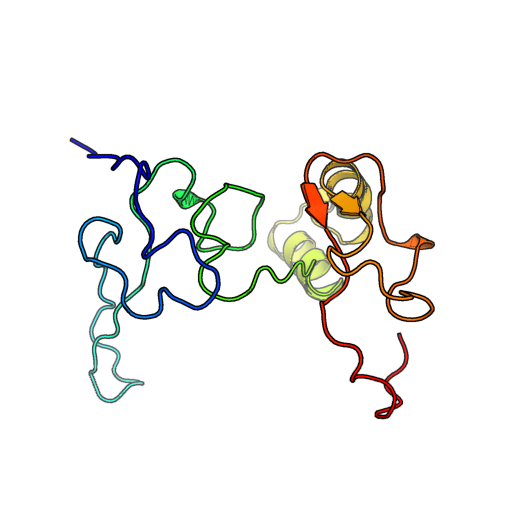 1.159 1.00 75.06 74 TYR A O 1
ATOM 596 N N . THR A 1 75 ? 5.076 -2.921 2.151 1.00 79.88 75 THR A N 1
ATOM 597 C CA . THR A 1 75 ? 4.776 -4.283 2.611 1.00 79.88 75 THR A CA 1
ATOM 598 C C . THR A 1 75 ? 3.312 -4.580 2.334 1.00 79.88 75 THR A C 1
ATOM 600 O O . THR A 1 75 ? 2.445 -3.771 2.658 1.00 79.88 75 THR A O 1
ATOM 603 N N . ARG A 1 76 ? 3.032 -5.734 1.723 1.00 82.62 76 ARG A N 1
ATOM 604 C CA . ARG A 1 76 ? 1.660 -6.154 1.400 1.00 82.62 76 ARG A CA 1
ATOM 605 C C . ARG A 1 76 ? 0.932 -6.741 2.611 1.00 82.62 76 ARG A C 1
ATOM 607 O O . ARG A 1 76 ? -0.288 -6.683 2.662 1.00 82.62 76 ARG A O 1
ATOM 614 N N . GLY A 1 77 ? 1.670 -7.272 3.586 1.00 84.06 77 GLY A N 1
ATOM 615 C CA . GLY A 1 77 ? 1.136 -8.129 4.651 1.00 84.06 77 GLY A CA 1
ATOM 616 C C . GLY A 1 77 ? 1.194 -9.612 4.266 1.00 84.06 77 GLY A C 1
ATOM 617 O O . GLY A 1 77 ? 1.601 -9.946 3.156 1.00 84.06 77 GLY A O 1
ATOM 618 N N . SER A 1 78 ? 0.830 -10.503 5.189 1.00 86.75 78 SER A N 1
ATOM 619 C CA . SER A 1 78 ? 0.779 -11.948 4.928 1.00 86.75 78 SER A CA 1
ATOM 620 C C . SER A 1 78 ? -0.561 -12.363 4.318 1.00 86.75 78 SER A C 1
ATOM 622 O O . SER A 1 78 ? -1.588 -11.736 4.585 1.00 86.75 78 SER A O 1
ATOM 624 N N . ALA A 1 79 ? -0.571 -13.462 3.559 1.00 89.94 79 ALA A N 1
ATOM 625 C CA . ALA A 1 79 ? -1.793 -14.042 2.995 1.00 89.94 79 ALA A CA 1
ATOM 626 C C . ALA A 1 79 ? -2.869 -14.307 4.067 1.00 89.94 79 ALA A C 1
ATOM 628 O O . ALA A 1 79 ? -4.046 -14.012 3.858 1.00 89.94 79 ALA A O 1
ATOM 629 N N . ASP A 1 80 ? -2.458 -14.752 5.257 1.00 90.56 80 ASP A N 1
ATOM 630 C CA . ASP A 1 80 ? -3.351 -15.005 6.393 1.00 90.56 80 ASP A CA 1
ATOM 631 C C . ASP A 1 80 ? -4.142 -13.768 6.827 1.00 90.56 80 ASP A C 1
ATOM 633 O O . ASP A 1 80 ? -5.301 -13.879 7.228 1.00 90.56 80 ASP A O 1
ATOM 637 N N . ASN A 1 81 ? -3.553 -12.571 6.740 1.00 88.62 81 ASN A N 1
ATOM 638 C CA . ASN A 1 81 ? -4.257 -11.336 7.076 1.00 88.62 81 ASN A CA 1
ATOM 639 C C . ASN A 1 81 ? -5.415 -11.064 6.103 1.00 88.62 81 ASN A C 1
ATOM 641 O O . ASN A 1 81 ? -6.488 -10.643 6.545 1.00 88.62 81 ASN A O 1
ATOM 645 N N . TYR A 1 82 ? -5.220 -11.334 4.812 1.00 89.31 82 TYR A N 1
ATOM 646 C CA . TYR A 1 82 ? -6.244 -11.167 3.776 1.00 89.31 82 TYR A CA 1
ATOM 647 C C . TYR A 1 82 ? -7.319 -12.242 3.894 1.00 89.31 82 TYR A C 1
ATOM 649 O O . TYR A 1 82 ? -8.500 -11.926 4.015 1.00 89.31 82 TYR A O 1
ATOM 657 N N . ASN A 1 83 ? -6.913 -13.504 4.023 1.00 92.06 83 ASN A N 1
ATOM 658 C CA . ASN A 1 83 ? -7.842 -14.621 4.189 1.00 92.06 83 ASN A CA 1
ATOM 659 C C . ASN A 1 83 ? -8.686 -14.484 5.465 1.00 92.06 83 ASN A C 1
ATOM 661 O O . ASN A 1 83 ? -9.889 -14.737 5.447 1.00 92.06 83 ASN A O 1
ATOM 665 N N . ARG A 1 84 ? -8.102 -13.991 6.566 1.00 92.12 84 ARG A N 1
ATOM 666 C CA . ARG A 1 84 ? -8.869 -13.658 7.773 1.00 92.12 84 ARG A CA 1
ATOM 667 C C . ARG A 1 84 ? -9.858 -12.519 7.525 1.00 92.12 84 ARG A C 1
ATOM 669 O O . ARG A 1 84 ? -10.959 -12.557 8.061 1.00 92.12 84 ARG A O 1
ATOM 676 N N . SER A 1 85 ? -9.481 -11.510 6.743 1.00 89.69 85 SER A N 1
ATOM 677 C CA . SER A 1 85 ? -10.369 -10.388 6.408 1.00 89.69 85 SER A CA 1
ATOM 678 C C . SER A 1 85 ? -11.555 -10.856 5.564 1.00 89.69 85 SER A C 1
ATOM 680 O O . SER A 1 85 ? -12.691 -10.498 5.874 1.00 89.69 85 SER A O 1
ATOM 682 N N . ALA A 1 86 ? -11.315 -11.732 4.586 1.00 93.06 86 ALA A N 1
ATOM 683 C CA . ALA A 1 86 ? -12.366 -12.399 3.821 1.00 93.06 86 ALA A CA 1
ATOM 684 C C . ALA A 1 86 ? -13.307 -13.204 4.729 1.00 93.06 86 ALA A C 1
ATOM 686 O O . ALA A 1 86 ? -14.517 -13.007 4.694 1.00 93.06 86 ALA A O 1
ATOM 687 N N . ALA A 1 87 ? -12.758 -14.018 5.638 1.00 93.25 87 ALA A N 1
ATOM 688 C CA . ALA A 1 87 ? -13.557 -14.823 6.562 1.00 93.25 87 ALA A CA 1
ATOM 689 C C . ALA A 1 87 ? -14.414 -13.980 7.526 1.00 93.25 87 ALA A C 1
ATOM 691 O O . ALA A 1 87 ? -15.555 -14.332 7.809 1.00 93.25 87 ALA A O 1
ATOM 692 N N . VAL A 1 88 ? -13.880 -12.864 8.036 1.00 95.00 88 VAL A N 1
ATOM 693 C CA . VAL A 1 88 ? -14.605 -11.977 8.965 1.00 95.00 88 VAL A CA 1
ATOM 694 C C . VAL A 1 88 ? -15.701 -11.185 8.253 1.00 95.00 88 VAL A C 1
ATOM 696 O O . VAL A 1 88 ? -16.753 -10.936 8.835 1.00 95.00 88 VAL A O 1
ATOM 699 N N . THR A 1 89 ? -15.456 -10.768 7.013 1.00 93.00 89 THR A N 1
ATOM 700 C CA . THR A 1 89 ? -16.419 -9.978 6.230 1.00 93.00 89 THR A CA 1
ATOM 701 C C . THR A 1 89 ? -17.436 -10.843 5.489 1.00 93.00 89 THR A C 1
ATOM 703 O O . THR 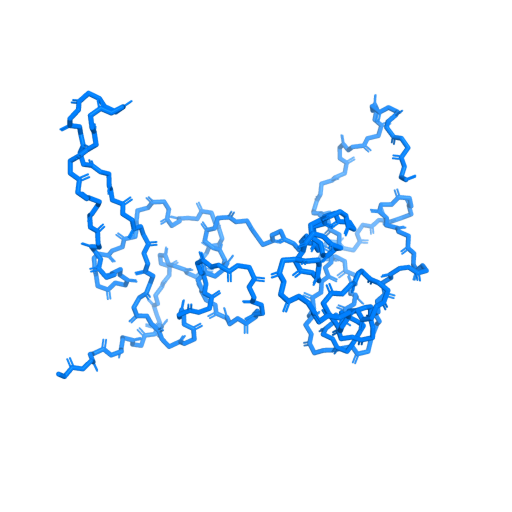A 1 89 ? -18.491 -10.338 5.112 1.00 93.00 89 THR A O 1
ATOM 706 N N . GLY A 1 90 ? -17.141 -12.133 5.303 1.00 92.94 90 GLY A N 1
ATOM 707 C CA . GLY A 1 90 ? -17.919 -13.035 4.457 1.00 92.94 90 GLY A CA 1
ATOM 708 C C . GLY A 1 90 ? -17.787 -12.727 2.961 1.00 92.94 90 GLY A C 1
ATOM 709 O O . GLY A 1 90 ? -18.626 -13.176 2.185 1.00 92.94 90 GLY A O 1
ATOM 710 N N . ASP A 1 91 ? -16.782 -11.940 2.560 1.00 93.44 91 ASP A N 1
ATOM 711 C CA . ASP A 1 91 ? -16.533 -11.560 1.169 1.00 93.44 91 ASP A CA 1
ATOM 712 C C . ASP A 1 91 ? -15.154 -12.052 0.717 1.00 93.44 91 ASP A C 1
ATOM 714 O O . ASP A 1 91 ? -14.108 -11.510 1.090 1.00 93.44 91 ASP A O 1
ATOM 718 N N . ASP A 1 92 ? -15.167 -13.071 -0.140 1.00 92.75 92 ASP A N 1
ATOM 719 C CA . ASP A 1 92 ? -13.967 -13.692 -0.698 1.00 92.75 92 ASP A CA 1
ATOM 720 C C . ASP A 1 92 ? -13.148 -12.739 -1.573 1.00 92.75 92 ASP A C 1
ATOM 722 O O . ASP A 1 92 ? -11.981 -13.018 -1.839 1.00 92.75 92 ASP A O 1
ATOM 726 N N . LYS A 1 93 ? -13.687 -11.587 -1.995 1.00 91.94 93 LYS A N 1
ATOM 727 C CA . LYS A 1 93 ? -12.910 -10.573 -2.731 1.00 91.94 93 LYS A CA 1
ATOM 728 C C . LYS A 1 93 ? -11.734 -10.024 -1.925 1.00 91.94 93 LYS A C 1
ATOM 730 O O . LYS A 1 93 ? -10.785 -9.523 -2.519 1.00 91.94 93 LYS A O 1
ATOM 735 N N . TRP A 1 94 ? -11.777 -10.133 -0.597 1.00 90.81 94 TRP A N 1
ATOM 736 C CA . TRP A 1 94 ? -10.673 -9.752 0.286 1.00 90.81 94 TRP A CA 1
ATOM 737 C C . TRP A 1 94 ? -9.622 -10.848 0.473 1.00 90.81 94 TRP A C 1
ATOM 739 O O . TRP A 1 94 ? -8.666 -10.629 1.216 1.00 90.81 94 TRP A O 1
ATOM 749 N N . SER A 1 95 ? -9.784 -12.019 -0.154 1.00 93.31 95 SER A N 1
ATOM 750 C CA . SER A 1 95 ? -8.808 -13.105 -0.064 1.00 93.31 95 SER A CA 1
ATOM 751 C C . SER A 1 95 ? -7.480 -12.717 -0.715 1.00 93.31 95 SER A C 1
ATOM 753 O O . SER A 1 95 ? -7.407 -11.826 -1.567 1.00 93.31 95 SER A O 1
ATOM 755 N N . TRP A 1 96 ? -6.410 -13.399 -0.308 1.00 91.06 96 TRP A N 1
ATOM 756 C CA . TRP A 1 96 ? -5.068 -13.128 -0.823 1.00 91.06 96 TRP A CA 1
ATOM 757 C C . TRP A 1 96 ? -4.972 -13.266 -2.346 1.00 91.06 96 TRP A C 1
ATOM 759 O O . TRP A 1 96 ? -4.302 -12.464 -2.995 1.00 91.06 96 TRP A O 1
ATOM 769 N N . ASP A 1 97 ? -5.660 -14.252 -2.914 1.00 92.81 97 ASP A N 1
ATOM 770 C CA . ASP A 1 97 ? -5.605 -14.525 -4.349 1.00 92.81 97 ASP A CA 1
ATOM 771 C C . ASP A 1 97 ? -6.383 -13.467 -5.139 1.00 92.81 97 ASP A C 1
ATOM 773 O O . ASP A 1 97 ? -5.914 -12.972 -6.164 1.00 92.81 97 ASP A O 1
ATOM 777 N N . ASN A 1 98 ? -7.538 -13.042 -4.619 1.00 92.38 98 ASN A N 1
ATOM 778 C CA . ASN A 1 98 ? -8.393 -12.061 -5.284 1.00 92.38 98 ASN A CA 1
ATOM 779 C C . ASN A 1 98 ? -7.850 -10.628 -5.199 1.00 92.38 98 ASN A C 1
ATOM 781 O O . ASN A 1 98 ? -8.219 -9.793 -6.027 1.00 92.38 98 ASN A O 1
ATOM 785 N N . ILE A 1 99 ? -6.959 -10.331 -4.245 1.00 91.19 99 ILE A N 1
ATOM 786 C CA . ILE A 1 99 ? -6.350 -9.001 -4.126 1.00 91.19 99 ILE A CA 1
ATOM 787 C C . ILE A 1 99 ? -5.121 -8.806 -5.033 1.00 91.19 99 ILE A C 1
ATOM 789 O O . ILE A 1 99 ? -4.760 -7.660 -5.310 1.00 91.19 99 ILE A O 1
ATOM 793 N N . GLN A 1 100 ? -4.490 -9.881 -5.535 1.00 90.69 100 GLN A N 1
ATOM 794 C CA . GLN A 1 100 ? -3.266 -9.783 -6.353 1.00 90.69 100 GLN A CA 1
ATOM 795 C C . GLN A 1 100 ? -3.401 -8.848 -7.568 1.00 90.69 100 GLN A C 1
ATOM 797 O O . GLN A 1 100 ? -2.522 -8.001 -7.738 1.00 90.69 100 GLN A O 1
ATOM 802 N N . PRO A 1 101 ? -4.489 -8.888 -8.366 1.00 90.44 101 PRO A N 1
ATOM 803 C CA . PRO A 1 101 ? -4.622 -8.002 -9.525 1.00 90.44 101 PRO A CA 1
ATOM 804 C C . PRO A 1 101 ? -4.636 -6.517 -9.140 1.00 90.44 101 PRO A C 1
ATOM 806 O O . PRO A 1 101 ? -4.120 -5.668 -9.863 1.00 90.44 101 PRO A O 1
ATOM 809 N N . PHE A 1 102 ? -5.194 -6.178 -7.975 1.00 88.06 102 PHE A N 1
ATOM 810 C CA . PHE A 1 102 ? -5.211 -4.798 -7.486 1.00 88.06 102 PHE A CA 1
ATOM 811 C C . PHE A 1 102 ? -3.832 -4.350 -7.003 1.00 88.06 102 PHE A C 1
ATOM 813 O O . PHE A 1 102 ? -3.453 -3.199 -7.216 1.00 88.06 102 PHE A O 1
ATOM 820 N N . LEU A 1 103 ? -3.065 -5.256 -6.390 1.00 86.94 103 LEU A N 1
ATOM 821 C CA . LEU A 1 103 ? -1.672 -4.995 -6.029 1.00 86.94 103 LEU A CA 1
ATOM 822 C C . LEU A 1 103 ? -0.812 -4.764 -7.276 1.00 86.94 103 LEU A C 1
ATOM 824 O O . LEU A 1 103 ? 0.015 -3.853 -7.277 1.00 86.94 103 LEU A O 1
ATOM 828 N N . GLU A 1 104 ? -1.056 -5.522 -8.345 1.00 88.00 104 GLU A N 1
ATOM 829 C CA . GLU A 1 104 ? -0.357 -5.385 -9.624 1.00 88.00 104 GLU A CA 1
ATOM 830 C C . GLU A 1 104 ? -0.658 -4.045 -10.315 1.00 88.00 104 GLU A C 1
ATOM 832 O O . GLU A 1 104 ? 0.255 -3.361 -10.777 1.00 88.00 104 GLU A O 1
ATOM 837 N N . LEU A 1 105 ? -1.925 -3.620 -10.335 1.00 88.19 105 LEU A N 1
ATOM 838 C CA . LEU A 1 105 ? -2.329 -2.307 -10.861 1.00 88.19 105 LEU A CA 1
ATOM 839 C C . LEU A 1 105 ? -1.737 -1.146 -10.058 1.00 88.19 105 LEU A C 1
ATOM 841 O O . LEU A 1 105 ? -1.486 -0.058 -10.583 1.00 88.19 105 LEU A O 1
ATOM 845 N N . ASN A 1 106 ? -1.544 -1.366 -8.765 1.00 84.75 106 ASN A N 1
ATOM 846 C CA . ASN A 1 106 ? -1.018 -0.365 -7.867 1.00 84.75 106 ASN A CA 1
ATOM 847 C C . ASN A 1 106 ? 0.498 -0.206 -8.037 1.00 84.75 106 ASN A C 1
ATOM 849 O O . ASN A 1 106 ? 0.982 0.916 -8.142 1.00 84.75 106 ASN A O 1
ATOM 853 N N . GLU A 1 107 ? 1.249 -1.304 -8.083 1.00 87.12 107 GLU A N 1
ATOM 854 C CA . GLU A 1 107 ? 2.711 -1.299 -8.015 1.00 87.12 107 GLU A CA 1
ATOM 855 C C . GLU A 1 107 ? 3.407 -1.089 -9.367 1.00 87.12 107 GLU A C 1
ATOM 857 O O . GLU A 1 107 ? 3.065 -1.681 -10.386 1.00 87.12 107 GLU A O 1
ATOM 862 N N . ARG A 1 108 ? 4.462 -0.276 -9.353 1.00 89.00 108 ARG A N 1
ATOM 863 C CA . ARG A 1 108 ? 5.451 -0.167 -10.418 1.00 89.00 108 ARG A CA 1
ATOM 864 C C . ARG 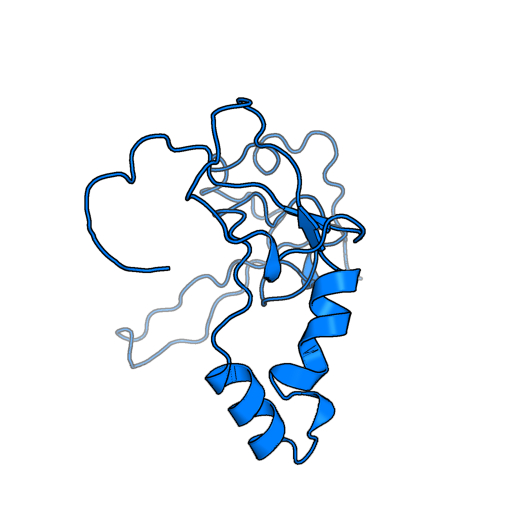A 1 108 ? 6.843 -0.285 -9.831 1.00 89.00 108 ARG A C 1
ATOM 866 O O . ARG A 1 108 ? 7.351 0.644 -9.211 1.00 89.00 108 ARG A O 1
ATOM 873 N N . PHE A 1 109 ? 7.462 -1.430 -10.032 1.00 88.88 109 PHE A N 1
ATOM 874 C CA . PHE A 1 109 ? 8.801 -1.688 -9.559 1.00 88.88 109 PHE A CA 1
ATOM 875 C C . PHE A 1 109 ? 9.828 -0.944 -10.420 1.00 88.88 109 PHE A C 1
ATOM 877 O O . PHE A 1 109 ? 9.835 -1.056 -11.647 1.00 88.88 109 PHE A O 1
ATOM 884 N N . GLU A 1 110 ? 10.706 -0.181 -9.776 1.00 89.25 110 GLU A N 1
ATOM 885 C CA . GLU A 1 110 ? 11.721 0.649 -10.419 1.00 89.25 110 GLU A CA 1
ATOM 886 C C . GLU A 1 110 ? 13.118 0.384 -9.826 1.00 89.25 110 GLU A C 1
ATOM 888 O O . GLU A 1 110 ? 13.256 0.007 -8.655 1.00 89.25 110 GLU A O 1
ATOM 893 N N . PRO A 1 111 ? 14.192 0.590 -10.614 1.00 86.94 111 PRO A N 1
ATOM 894 C CA . PRO A 1 111 ? 15.555 0.493 -10.110 1.00 86.94 111 PRO A CA 1
ATOM 895 C C . PRO A 1 111 ? 15.813 1.452 -8.933 1.00 86.94 111 PRO A C 1
ATOM 897 O O . PRO A 1 111 ? 15.305 2.575 -8.921 1.00 86.94 111 PRO A O 1
ATOM 900 N N . PRO A 1 112 ? 16.654 1.064 -7.959 1.00 85.06 112 PRO A N 1
ATOM 901 C CA . PRO A 1 112 ? 16.964 1.907 -6.811 1.00 85.06 112 PRO A CA 1
ATOM 902 C C . PRO A 1 112 ? 17.772 3.144 -7.229 1.00 85.06 112 PRO A C 1
ATOM 904 O O . PRO A 1 112 ? 18.562 3.105 -8.175 1.00 85.06 112 PRO A O 1
ATOM 907 N N . ALA A 1 113 ? 17.645 4.236 -6.469 1.00 81.69 113 ALA A N 1
ATOM 908 C CA . ALA A 1 113 ? 18.272 5.524 -6.789 1.00 81.69 113 ALA A CA 1
ATOM 909 C C . ALA A 1 113 ? 19.808 5.463 -6.950 1.00 81.69 113 ALA A C 1
ATOM 911 O O . ALA A 1 113 ? 20.379 6.185 -7.764 1.00 81.69 113 ALA A O 1
ATOM 912 N N . ASN A 1 114 ? 20.484 4.582 -6.207 1.00 80.00 114 ASN A N 1
ATOM 913 C CA . ASN A 1 114 ? 21.936 4.371 -6.279 1.00 80.00 114 ASN A CA 1
ATOM 914 C C . ASN A 1 114 ? 22.374 3.390 -7.380 1.00 80.00 114 ASN A C 1
ATOM 916 O O . ASN A 1 114 ? 23.569 3.152 -7.526 1.00 80.00 114 ASN A O 1
ATOM 920 N N . ARG A 1 115 ? 21.427 2.808 -8.132 1.00 83.38 115 ARG A N 1
ATOM 921 C CA . ARG A 1 115 ? 21.671 1.885 -9.254 1.00 83.38 115 ARG A CA 1
ATOM 922 C C . ARG A 1 115 ? 22.559 0.682 -8.904 1.00 83.38 115 ARG A C 1
ATOM 924 O O . ARG A 1 115 ? 23.262 0.161 -9.768 1.00 83.38 115 ARG A O 1
ATOM 931 N N . HIS A 1 116 ? 22.543 0.247 -7.645 1.00 83.19 116 HIS A N 1
ATOM 932 C CA . HIS A 1 116 ? 23.280 -0.942 -7.223 1.00 83.19 116 HIS A CA 1
ATOM 933 C C . HIS A 1 116 ? 22.667 -2.221 -7.817 1.00 83.19 116 HIS A C 1
ATOM 935 O O . HIS A 1 116 ? 21.530 -2.227 -8.293 1.00 83.19 116 HIS A O 1
ATOM 941 N N . ASN A 1 117 ? 23.425 -3.320 -7.796 1.00 83.88 117 ASN A N 1
ATOM 942 C CA . ASN A 1 117 ? 22.930 -4.605 -8.280 1.00 83.88 117 ASN A CA 1
ATOM 943 C C . ASN A 1 117 ? 21.883 -5.187 -7.311 1.00 83.88 117 ASN A C 1
ATOM 945 O O . ASN A 1 117 ? 22.196 -5.488 -6.160 1.00 83.88 117 ASN A O 1
ATOM 949 N N . ILE A 1 118 ? 20.667 -5.394 -7.818 1.00 84.12 118 ILE A N 1
ATOM 950 C CA . ILE A 1 118 ? 19.494 -5.872 -7.068 1.00 84.12 118 ILE A CA 1
ATOM 951 C C . ILE A 1 118 ? 19.248 -7.385 -7.187 1.00 84.12 118 ILE A C 1
ATOM 953 O O . ILE A 1 118 ? 18.216 -7.885 -6.742 1.00 84.12 118 ILE A O 1
ATOM 957 N N . THR A 1 119 ? 20.184 -8.132 -7.781 1.00 83.88 119 THR A N 1
ATOM 958 C CA . THR A 1 119 ? 20.074 -9.594 -7.920 1.00 83.88 119 THR A CA 1
ATOM 959 C C . THR A 1 119 ? 19.907 -10.253 -6.548 1.00 83.88 119 THR A C 1
ATOM 961 O O . THR A 1 119 ? 20.755 -10.083 -5.670 1.00 83.88 119 THR A O 1
ATOM 964 N N . GLY A 1 120 ? 18.827 -11.020 -6.373 1.00 83.38 120 GLY A N 1
ATOM 965 C CA . GLY A 1 120 ? 18.515 -11.727 -5.126 1.00 83.38 120 GLY A CA 1
ATOM 966 C C . GLY A 1 120 ? 17.910 -10.858 -4.019 1.00 83.38 120 GLY A C 1
ATOM 967 O O . GLY A 1 120 ? 17.807 -11.324 -2.891 1.00 83.38 120 GLY A O 1
ATOM 968 N N . GLN A 1 121 ? 17.529 -9.608 -4.309 1.00 83.00 121 GLN A N 1
ATOM 969 C CA . GLN A 1 121 ? 16.861 -8.729 -3.336 1.00 83.00 121 GLN A CA 1
ATOM 970 C C . GLN A 1 121 ? 15.334 -8.725 -3.449 1.00 83.00 121 GLN A C 1
ATOM 972 O O . GLN A 1 121 ? 14.660 -8.224 -2.552 1.00 83.00 121 GLN A O 1
ATOM 977 N N . PHE A 1 122 ? 14.796 -9.235 -4.555 1.00 85.12 122 PHE A N 1
ATOM 978 C CA . PHE A 1 122 ? 13.364 -9.330 -4.814 1.00 85.12 122 PHE A CA 1
ATOM 979 C C . PHE A 1 122 ? 13.089 -10.479 -5.791 1.00 85.12 122 PHE A C 1
ATOM 981 O O . PHE A 1 122 ? 13.989 -10.889 -6.532 1.00 85.12 122 PHE A O 1
ATOM 988 N N . ASP A 1 123 ? 11.852 -10.973 -5.797 1.00 86.31 123 ASP A N 1
ATOM 989 C CA . ASP A 1 123 ? 11.369 -11.951 -6.771 1.00 86.31 123 ASP A CA 1
ATOM 990 C C . ASP A 1 123 ? 10.530 -11.237 -7.849 1.00 86.31 123 ASP A C 1
ATOM 992 O O . ASP A 1 123 ? 9.451 -10.729 -7.544 1.00 86.31 123 ASP A O 1
ATOM 996 N N . PRO A 1 124 ? 10.978 -11.176 -9.115 1.00 86.31 124 PRO A N 1
ATOM 997 C CA . PRO A 1 124 ? 10.247 -10.471 -10.163 1.00 86.31 124 PRO A CA 1
ATOM 998 C C . PRO A 1 124 ? 8.881 -11.090 -10.489 1.00 86.31 124 PRO A C 1
ATOM 1000 O O . PRO A 1 124 ? 8.060 -10.401 -11.085 1.00 86.31 124 PRO A O 1
ATOM 1003 N N . SER A 1 125 ? 8.613 -12.348 -10.117 1.00 88.38 125 SER A N 1
ATOM 1004 C CA . SER A 1 125 ? 7.335 -13.014 -10.409 1.00 88.38 125 SER A CA 1
ATOM 1005 C C . SER A 1 125 ? 6.162 -12.468 -9.594 1.00 88.38 125 SER A C 1
ATOM 1007 O O . SER A 1 125 ? 5.013 -12.586 -10.015 1.00 88.38 125 SER A O 1
ATOM 1009 N N . VAL A 1 126 ? 6.445 -11.845 -8.446 1.00 88.06 126 VAL A N 1
ATOM 1010 C CA . VAL A 1 126 ? 5.419 -11.308 -7.547 1.00 88.06 126 VAL A CA 1
ATOM 1011 C C . VAL A 1 126 ? 5.288 -9.792 -7.632 1.00 88.06 126 VAL A C 1
ATOM 1013 O O . VAL A 1 126 ? 4.440 -9.244 -6.934 1.00 88.06 126 VAL A O 1
ATOM 1016 N N . HIS A 1 127 ? 6.088 -9.103 -8.450 1.00 88.62 127 HIS A N 1
ATOM 1017 C CA . HIS A 1 127 ? 6.102 -7.642 -8.560 1.00 88.62 127 HIS A CA 1
ATOM 1018 C C . HIS A 1 127 ? 5.623 -7.155 -9.931 1.00 88.62 127 HIS A C 1
ATOM 1020 O O . HIS A 1 127 ? 5.952 -7.730 -10.966 1.00 88.62 127 HIS A O 1
ATOM 1026 N N . SER A 1 128 ? 4.881 -6.048 -9.929 1.00 88.94 128 SER A N 1
ATOM 1027 C CA . SER A 1 128 ? 4.409 -5.387 -11.151 1.00 88.94 128 SER A CA 1
ATOM 1028 C C . SER A 1 128 ? 5.340 -4.269 -11.592 1.00 88.94 128 SER A C 1
ATOM 1030 O O . SER A 1 128 ? 5.956 -3.605 -10.763 1.00 88.94 128 SER A O 1
ATOM 1032 N N . PHE A 1 129 ? 5.397 -4.006 -12.898 1.00 90.62 129 PHE A N 1
ATOM 1033 C CA . PHE A 1 129 ? 6.207 -2.940 -13.505 1.00 90.62 129 PHE A CA 1
ATOM 1034 C C . PHE A 1 129 ? 5.361 -1.879 -14.223 1.00 90.62 129 PHE A C 1
ATOM 1036 O O . PHE A 1 129 ? 5.907 -0.985 -14.869 1.00 90.62 129 PHE A O 1
ATOM 1043 N N . THR A 1 130 ? 4.032 -1.960 -14.134 1.00 89.19 130 THR A N 1
ATOM 1044 C CA . THR A 1 130 ? 3.117 -1.134 -14.943 1.00 89.19 130 THR A CA 1
ATOM 1045 C C . THR A 1 130 ? 2.196 -0.242 -14.126 1.00 89.19 130 THR A C 1
ATOM 1047 O O . THR A 1 130 ? 1.502 0.593 -14.702 1.00 89.19 130 THR A O 1
ATOM 1050 N N . GLY A 1 131 ? 2.166 -0.400 -12.804 1.00 85.31 131 GLY A N 1
ATOM 1051 C CA . GLY A 1 131 ? 1.254 0.339 -11.949 1.00 85.31 131 GLY A CA 1
ATOM 1052 C C . GLY A 1 131 ? 1.592 1.820 -11.776 1.00 85.31 131 GLY A C 1
ATOM 1053 O O . GLY A 1 131 ? 2.451 2.425 -12.431 1.00 85.31 131 GLY A O 1
ATOM 1054 N N . ILE A 1 132 ? 0.868 2.442 -10.855 1.00 82.88 132 ILE A N 1
ATOM 1055 C CA . ILE A 1 132 ? 0.930 3.889 -10.629 1.00 82.88 132 ILE A CA 1
ATOM 1056 C C . ILE A 1 132 ? 2.030 4.240 -9.615 1.00 82.88 132 ILE A C 1
ATOM 1058 O O . ILE A 1 132 ? 2.571 5.348 -9.635 1.00 82.88 132 ILE A O 1
ATOM 1062 N N . HIS A 1 133 ? 2.373 3.316 -8.720 1.00 79.38 133 HIS A N 1
ATOM 1063 C CA . HIS A 1 133 ? 3.175 3.584 -7.533 1.00 79.38 133 HIS A CA 1
ATOM 1064 C C . HIS A 1 133 ? 4.576 3.002 -7.629 1.00 79.38 133 HIS A C 1
ATOM 1066 O O . HIS A 1 133 ? 4.753 1.791 -7.569 1.00 79.38 133 HIS A O 1
ATOM 1072 N N . ALA A 1 134 ? 5.568 3.890 -7.723 1.00 83.56 134 ALA A N 1
ATOM 1073 C CA . ALA A 1 134 ? 6.973 3.510 -7.760 1.00 83.56 134 ALA A CA 1
ATOM 1074 C C . ALA A 1 134 ? 7.400 2.818 -6.453 1.00 83.56 134 ALA A C 1
ATOM 1076 O O . ALA A 1 134 ? 7.264 3.389 -5.367 1.00 83.56 134 ALA A O 1
ATOM 1077 N N . VAL A 1 135 ? 7.938 1.607 -6.575 1.00 84.44 135 VAL A N 1
ATOM 1078 C CA . VAL A 1 135 ? 8.516 0.806 -5.489 1.00 84.44 135 VAL A CA 1
ATOM 1079 C C . VAL A 1 135 ? 9.918 0.385 -5.908 1.00 84.44 135 VAL A C 1
ATOM 1081 O O . VAL A 1 135 ? 10.118 -0.069 -7.027 1.00 84.44 135 VAL A O 1
ATOM 1084 N N . SER A 1 136 ? 10.903 0.523 -5.024 1.00 83.19 136 SER A N 1
ATOM 1085 C CA . SER A 1 136 ? 12.283 0.122 -5.313 1.00 83.19 136 SER A CA 1
ATOM 1086 C C . SER A 1 136 ? 12.902 -0.639 -4.141 1.00 83.19 136 SER A C 1
ATOM 1088 O O . SER A 1 136 ? 12.545 -0.367 -2.989 1.00 83.19 136 SER A O 1
ATOM 1090 N N . PRO A 1 137 ? 13.889 -1.518 -4.387 1.00 82.25 137 PRO A N 1
ATOM 1091 C CA . PRO A 1 137 ? 14.656 -2.166 -3.332 1.00 82.25 137 PRO A CA 1
ATOM 1092 C C . PRO A 1 137 ? 15.343 -1.168 -2.404 1.00 82.25 137 PRO A C 1
ATOM 1094 O O . PRO A 1 137 ? 15.615 -0.015 -2.752 1.00 82.25 137 PRO A O 1
ATOM 1097 N N . ARG A 1 138 ? 15.652 -1.635 -1.194 1.00 72.06 138 ARG A N 1
ATOM 1098 C CA . ARG A 1 138 ? 16.299 -0.821 -0.167 1.00 72.06 138 ARG A CA 1
ATOM 1099 C C . ARG A 1 138 ? 17.683 -0.355 -0.627 1.00 72.06 138 ARG A C 1
ATOM 1101 O O . ARG A 1 138 ? 18.431 -1.094 -1.246 1.00 72.06 138 ARG A O 1
ATOM 1108 N N . PHE A 1 139 ? 18.086 0.829 -0.180 1.00 61.72 139 PHE A N 1
ATOM 1109 C CA . PHE A 1 139 ? 19.410 1.425 -0.416 1.00 61.72 139 PHE A CA 1
ATOM 1110 C C . PHE A 1 139 ? 20.608 0.676 0.242 1.00 61.72 139 PHE A C 1
ATOM 1112 O O . PHE A 1 139 ? 21.725 1.176 0.248 1.00 61.72 139 PHE A O 1
ATOM 1119 N N . SER A 1 140 ? 20.430 -0.503 0.848 1.00 57.06 140 SER A N 1
ATOM 1120 C CA . SER A 1 140 ? 21.439 -1.110 1.738 1.00 57.06 140 SER A CA 1
ATOM 1121 C C . SER A 1 140 ? 22.124 -2.342 1.136 1.00 57.06 140 SER A C 1
ATOM 1123 O O . SER A 1 140 ? 21.539 -3.421 1.137 1.00 57.06 140 SER A O 1
ATOM 1125 N N . ASP A 1 141 ? 23.421 -2.231 0.837 1.00 48.22 141 ASP A N 1
ATOM 1126 C CA . ASP A 1 141 ? 24.286 -3.325 0.349 1.00 48.22 141 ASP A CA 1
ATOM 1127 C C . ASP A 1 141 ? 24.637 -4.404 1.408 1.00 48.22 141 ASP A C 1
ATOM 1129 O O . ASP A 1 141 ? 25.427 -5.312 1.150 1.00 48.22 141 ASP A O 1
ATOM 1133 N N . ARG A 1 142 ? 24.100 -4.316 2.637 1.00 46.31 142 ARG A N 1
ATOM 1134 C CA . ARG A 1 142 ? 24.586 -5.075 3.813 1.00 46.31 142 ARG A CA 1
ATOM 1135 C C . ARG A 1 142 ? 23.772 -6.298 4.263 1.00 46.31 142 ARG A C 1
ATOM 1137 O O . ARG A 1 142 ? 24.042 -6.822 5.340 1.00 46.31 142 ARG A O 1
ATOM 1144 N N . TYR A 1 143 ? 22.834 -6.813 3.472 1.00 45.19 143 TYR A N 1
ATOM 1145 C CA . TYR A 1 143 ? 22.059 -8.014 3.837 1.00 45.19 143 TYR A CA 1
ATOM 1146 C C . TYR A 1 143 ? 22.493 -9.258 3.045 1.00 45.19 143 TYR A C 1
ATOM 1148 O O . TYR A 1 143 ? 21.736 -9.807 2.258 1.00 45.19 143 TYR A O 1
ATOM 1156 N N . ARG A 1 144 ? 23.739 -9.714 3.239 1.00 46.3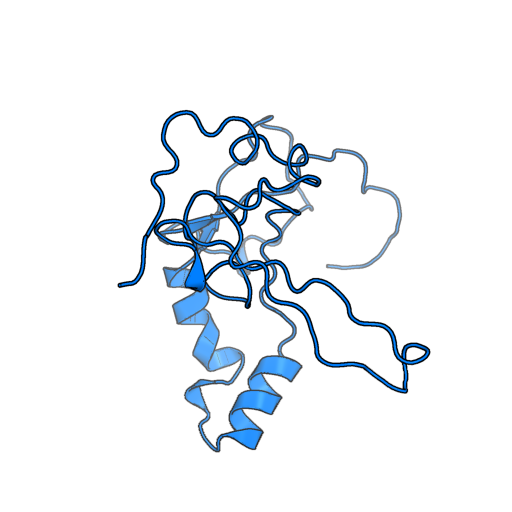4 144 ARG A N 1
ATOM 1157 C CA . ARG A 1 144 ? 24.253 -10.949 2.603 1.00 46.34 144 ARG A CA 1
ATOM 1158 C C . ARG A 1 144 ? 24.546 -12.118 3.551 1.00 46.34 144 ARG A C 1
ATOM 1160 O O . ARG A 1 144 ? 25.104 -13.109 3.100 1.00 46.34 144 ARG A O 1
ATOM 1167 N N . HIS A 1 145 ? 24.182 -12.049 4.837 1.00 41.78 145 HIS A N 1
ATOM 1168 C CA . HIS A 1 145 ? 24.707 -13.017 5.822 1.00 41.78 145 HIS A CA 1
ATOM 1169 C C . HIS A 1 145 ? 23.730 -13.668 6.807 1.00 41.78 145 HIS A C 1
ATOM 1171 O O . HIS A 1 145 ? 24.189 -14.349 7.716 1.00 41.78 145 HIS A O 1
ATOM 1177 N N . HIS A 1 146 ? 22.414 -13.544 6.648 1.00 47.91 146 HIS A N 1
ATOM 1178 C CA . HIS A 1 146 ? 21.485 -14.311 7.488 1.00 47.91 146 HIS A CA 1
ATOM 1179 C C . HIS A 1 146 ? 20.544 -15.085 6.577 1.00 47.91 146 HIS A C 1
ATOM 1181 O O . HIS A 1 146 ? 19.681 -14.476 5.957 1.00 47.91 146 HIS A O 1
ATOM 1187 N N . GLY A 1 147 ? 20.795 -16.392 6.438 1.00 38.72 147 GLY A N 1
ATOM 1188 C CA . GLY A 1 147 ? 20.156 -17.327 5.505 1.00 38.72 147 GLY A CA 1
ATOM 1189 C C . GLY A 1 147 ? 18.670 -17.576 5.758 1.00 38.72 147 GLY A C 1
ATOM 1190 O O . GLY A 1 147 ? 18.254 -18.717 5.926 1.00 38.72 147 GLY A O 1
ATOM 1191 N N . TYR A 1 148 ? 17.880 -16.511 5.787 1.00 40.66 148 TYR A N 1
ATOM 1192 C CA . TYR A 1 148 ? 16.436 -16.583 5.693 1.00 40.66 148 TYR A CA 1
ATOM 1193 C C . TYR A 1 148 ? 16.074 -16.719 4.208 1.00 40.66 148 TYR A C 1
ATOM 1195 O O . TYR A 1 148 ? 16.491 -15.866 3.419 1.00 40.66 148 TYR A O 1
ATOM 1203 N N . PRO A 1 149 ? 15.383 -17.798 3.805 1.00 42.03 149 PRO A N 1
ATOM 1204 C CA . PRO A 1 149 ? 14.907 -17.934 2.437 1.00 42.03 149 PRO A CA 1
ATOM 1205 C C . PRO A 1 149 ? 13.873 -16.844 2.121 1.00 42.03 149 PRO A C 1
ATOM 1207 O O . PRO A 1 149 ? 13.145 -16.402 3.015 1.00 42.03 149 PRO A O 1
ATOM 1210 N N . LEU A 1 150 ? 13.864 -16.417 0.854 1.00 40.25 150 LEU A N 1
ATOM 1211 C CA . LEU A 1 150 ? 12.748 -15.689 0.246 1.00 40.25 150 LEU A CA 1
ATOM 1212 C C . LEU A 1 150 ? 11.540 -16.620 0.104 1.00 40.25 150 LEU A C 1
ATOM 1214 O O . LEU A 1 150 ? 11.773 -17.823 -0.166 1.00 40.25 150 LEU A O 1
#

pLDDT: mean 70.26, std 19.18, range [29.38, 95.0]

Radius of gyration: 18.87 Å; chains: 1; bounding box: 43×43×49 Å

Secondary structure (DSSP, 8-state):
---PBP-TT-HHHHSTT--SS--GGGB--EEPPPBGGGTTB--EE--B-BTTGGGTTTT----TTTTTSS--------HHHHHHHHHHHT-GGGSHHHHHHHHHHHEEE---TT----TTSS-GGG--BSSSEEE---S-TT--SS----

Sequence (150 aa):
MIIVCSNIDAFGIDVPFFSLNIKPQYDWNYTSTVRKGLNNRTNPIMRGSILGVSISSSFLSQSYFLNFHLGMFYTRGSADNYNRSAAVTGDDKWSWDNIQPFLELNERFEPPANRHNITGQFDPSVHSFTGIHAVSPRFSDRYRHHGYPL